Protein AF-A0A7S2J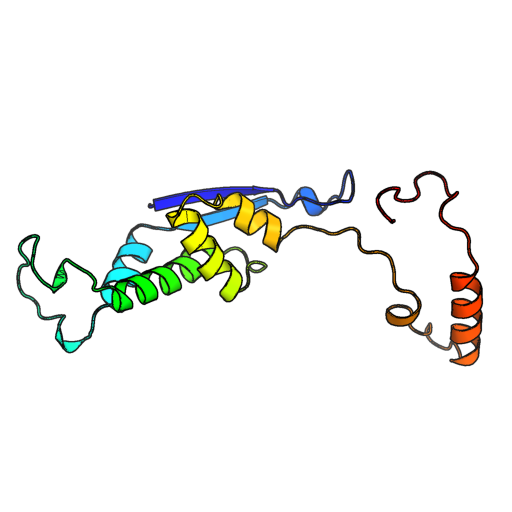8A3-F1 (afdb_monomer)

Foldseek 3Di:
DQDKDKDFAAEPDPPPPNSNDMDIWDDDPVQLVCLLQVLDDPVQPDPDDDDCPDPSNDDDPSSVLSSLLSRLCRGCVRQPLQDSVLSSVQSVCVVVVNDDPRRSSNVSRYYYPDDDDLVPPPDADVPGDPVVSVVVVVVVVPDPCVPDVPDDPPPD

pLDDT: mean 87.73, std 13.54, range [49.91, 98.44]

Radius of gyration: 24.67 Å; Cα contacts (8 Å, |Δi|>4): 165; chains: 1; bounding box: 67×28×67 Å

Organism: NCBI:txid156173

Mean predicted aligned error: 8.73 Å

Solvent-accessible surface area (backbone atoms only — not comparable to full-atom values): 9426 Å² total; per-residue (Å²): 110,72,48,74,50,69,45,58,34,47,57,72,51,87,84,49,75,68,39,71,44,70,50,68,41,47,34,46,46,66,59,52,54,48,32,53,58,72,37,50,64,79,91,67,78,59,98,64,89,72,55,99,80,34,77,86,74,58,68,57,73,68,32,44,51,48,22,47,42,51,45,9,41,56,39,40,62,75,44,80,63,49,45,68,69,53,22,26,53,43,40,52,31,40,77,72,70,76,40,57,75,55,58,48,53,32,68,47,51,47,42,75,77,72,80,86,50,59,91,81,68,62,70,70,55,97,90,54,50,70,71,54,45,51,52,49,52,60,50,56,75,70,57,81,59,82,80,43,89,87,46,72,81,83,72,124

Structure (mmCIF, N/CA/C/O backbone):
data_AF-A0A7S2J8A3-F1
#
_entry.id   AF-A0A7S2J8A3-F1
#
loop_
_atom_site.group_PDB
_atom_site.id
_atom_site.type_symbol
_atom_site.label_atom_id
_atom_site.label_alt_id
_atom_site.label_comp_id
_atom_site.label_asym_id
_atom_site.label_entity_id
_atom_site.label_seq_id
_atom_site.pdbx_PDB_ins_code
_atom_site.Cartn_x
_atom_site.Cartn_y
_atom_site.Cartn_z
_atom_site.occupancy
_atom_site.B_iso_or_equiv
_atom_site.auth_seq_id
_atom_site.auth_comp_id
_atom_site.auth_asym_id
_atom_site.auth_atom_id
_atom_site.pdbx_PDB_model_num
ATOM 1 N N . LEU A 1 1 ? 12.985 11.563 -13.701 1.00 59.34 1 LEU A N 1
ATOM 2 C CA . LEU A 1 1 ? 11.873 11.227 -12.781 1.00 59.34 1 LEU A CA 1
ATOM 3 C C . LEU A 1 1 ? 10.954 10.288 -13.553 1.00 59.34 1 LEU A C 1
ATOM 5 O O . LEU A 1 1 ? 10.759 10.575 -14.724 1.00 59.34 1 LEU A O 1
ATOM 9 N N . VAL A 1 2 ? 10.491 9.177 -12.973 1.00 88.25 2 VAL A N 1
ATOM 10 C CA . VAL A 1 2 ? 9.601 8.225 -13.674 1.00 88.25 2 VAL A CA 1
ATOM 11 C C . VAL A 1 2 ? 8.145 8.597 -13.430 1.00 88.25 2 VAL A C 1
ATOM 13 O O . VAL A 1 2 ? 7.383 8.726 -14.377 1.00 88.25 2 VAL A O 1
ATOM 16 N N . GLY A 1 3 ? 7.786 8.863 -12.175 1.00 94.19 3 GLY A N 1
ATOM 17 C CA . GLY A 1 3 ? 6.454 9.343 -11.824 1.00 94.19 3 GLY A CA 1
ATOM 18 C C . GLY A 1 3 ? 6.401 9.945 -10.426 1.00 94.19 3 GLY A C 1
ATOM 19 O O . GLY A 1 3 ? 7.245 9.647 -9.573 1.00 94.19 3 GLY A O 1
ATOM 20 N N . ILE A 1 4 ? 5.420 10.820 -10.227 1.00 96.56 4 ILE A N 1
ATOM 21 C CA . ILE A 1 4 ? 4.968 11.331 -8.931 1.00 96.56 4 ILE A CA 1
ATOM 22 C C . ILE A 1 4 ? 3.469 11.072 -8.888 1.00 96.56 4 ILE A C 1
ATOM 24 O O . ILE A 1 4 ? 2.777 11.340 -9.869 1.00 96.56 4 ILE A O 1
ATOM 28 N N . TRP A 1 5 ? 2.997 10.568 -7.759 1.00 97.75 5 TRP A N 1
ATOM 29 C CA . TRP A 1 5 ? 1.596 10.257 -7.536 1.00 97.75 5 TRP A CA 1
ATOM 30 C C . TRP A 1 5 ? 1.140 10.860 -6.221 1.00 97.75 5 TRP A C 1
ATOM 32 O O . TRP A 1 5 ? 1.939 11.060 -5.297 1.00 97.75 5 TRP A O 1
ATOM 42 N N . GLU A 1 6 ? -0.152 11.139 -6.157 1.00 97.75 6 GLU A N 1
ATOM 43 C CA . GLU A 1 6 ? -0.817 11.552 -4.940 1.00 97.75 6 GLU A CA 1
ATOM 44 C C . GLU A 1 6 ? -2.248 11.026 -4.906 1.00 97.75 6 GLU A C 1
ATOM 46 O O . GLU A 1 6 ? -2.904 10.934 -5.940 1.00 97.75 6 GLU A O 1
ATOM 51 N N . CYS A 1 7 ? -2.722 10.694 -3.711 1.00 97.56 7 CYS A N 1
ATOM 52 C CA . CYS A 1 7 ? -4.114 10.346 -3.456 1.00 97.56 7 CYS A CA 1
ATOM 53 C C . CYS A 1 7 ? -4.491 10.748 -2.027 1.00 97.56 7 CYS A C 1
ATOM 55 O O . CYS A 1 7 ? -3.624 11.009 -1.185 1.00 97.56 7 CYS A O 1
ATOM 57 N N . PHE A 1 8 ? -5.790 10.825 -1.761 1.00 97.25 8 PHE A N 1
ATOM 58 C CA . PHE A 1 8 ? -6.314 10.962 -0.407 1.00 97.25 8 PHE A CA 1
ATOM 59 C C . PHE A 1 8 ? -6.723 9.591 0.118 1.00 97.25 8 PHE A C 1
ATOM 61 O O . PHE A 1 8 ? -7.061 8.701 -0.658 1.00 97.25 8 PHE A O 1
ATOM 68 N N . ARG A 1 9 ? -6.667 9.423 1.438 1.00 96.12 9 ARG A N 1
ATOM 69 C CA . ARG A 1 9 ? -7.180 8.219 2.089 1.00 96.12 9 ARG A CA 1
ATOM 70 C C . ARG A 1 9 ? -8.701 8.133 1.927 1.00 96.12 9 ARG A C 1
ATOM 72 O O . ARG A 1 9 ? -9.388 9.140 2.093 1.00 96.12 9 ARG A O 1
ATOM 79 N N . GLU A 1 10 ? -9.220 6.934 1.700 1.00 95.44 10 GLU A N 1
ATOM 80 C CA . GLU A 1 10 ? -10.660 6.660 1.610 1.00 95.44 10 GLU A CA 1
ATOM 81 C C . GLU A 1 10 ? -11.159 5.829 2.802 1.00 95.44 10 GLU A C 1
ATOM 83 O O . GLU A 1 10 ? -10.363 5.293 3.579 1.00 95.44 10 GLU A O 1
ATOM 88 N N . SER A 1 11 ? -12.477 5.806 2.999 1.00 93.62 11 SER A N 1
ATOM 89 C CA . SER A 1 11 ? -13.120 5.207 4.170 1.00 93.62 11 SER A CA 1
ATOM 90 C C . SER A 1 11 ? -14.563 4.815 3.866 1.00 93.62 11 SER A C 1
ATOM 92 O O . SER A 1 11 ? -15.244 5.516 3.112 1.00 93.62 11 SER A O 1
ATOM 94 N N . ASP A 1 12 ? -15.047 3.768 4.534 1.00 87.88 12 ASP A N 1
ATOM 95 C CA . ASP A 1 12 ? -16.479 3.442 4.613 1.00 87.88 12 ASP A CA 1
ATOM 96 C C . ASP A 1 12 ? -17.261 4.501 5.424 1.00 87.88 12 ASP A C 1
ATOM 98 O O . ASP A 1 12 ? -18.476 4.665 5.283 1.00 87.88 12 ASP A O 1
ATOM 102 N N . ILE A 1 13 ? -16.573 5.252 6.290 1.00 84.12 13 ILE A N 1
ATOM 103 C CA . ILE A 1 13 ? -17.163 6.239 7.196 1.00 84.12 13 ILE A 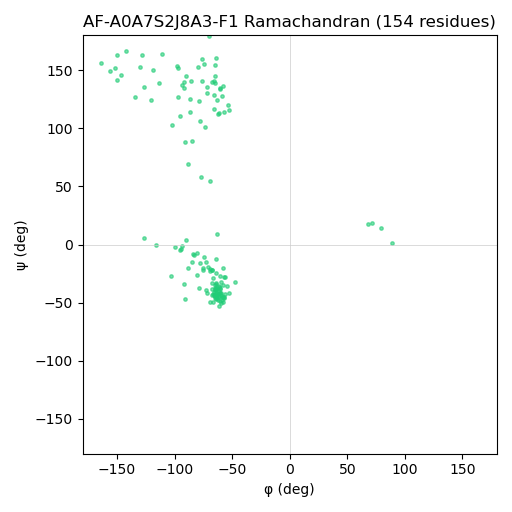CA 1
ATOM 104 C C . ILE A 1 13 ? -17.293 7.584 6.477 1.00 84.12 13 ILE A C 1
ATOM 106 O O . ILE A 1 13 ? -16.316 8.279 6.180 1.00 84.12 13 ILE A O 1
ATOM 110 N N . THR A 1 14 ? -18.535 8.014 6.255 1.00 83.12 14 THR A N 1
ATOM 111 C CA . THR A 1 14 ? -18.809 9.315 5.633 1.00 83.12 14 THR A CA 1
ATOM 112 C C . THR A 1 14 ? -18.287 10.464 6.502 1.00 83.12 14 THR A C 1
ATOM 114 O O . THR A 1 14 ? -18.689 10.625 7.653 1.00 83.12 14 THR A O 1
ATOM 117 N N . GLY A 1 15 ? -17.434 11.315 5.924 1.00 82.69 15 GLY A N 1
ATOM 118 C CA . GLY A 1 15 ? -16.912 12.510 6.591 1.00 82.69 15 GLY A CA 1
ATOM 119 C C . GLY A 1 15 ? -15.764 12.251 7.570 1.00 82.69 15 GLY A C 1
ATOM 120 O O . GLY A 1 15 ? -15.438 13.152 8.347 1.00 82.69 15 GLY A O 1
ATOM 121 N N . ASP A 1 16 ? -15.144 11.067 7.527 1.00 86.38 16 ASP A N 1
ATOM 122 C CA . ASP A 1 16 ? -13.992 10.735 8.363 1.00 86.38 16 ASP A CA 1
ATOM 123 C C . ASP A 1 16 ? -12.875 11.797 8.219 1.00 86.38 16 ASP A C 1
ATOM 125 O O . ASP A 1 16 ? -12.355 12.027 7.118 1.00 86.38 16 ASP A O 1
ATOM 129 N N . PRO A 1 17 ? -12.468 12.474 9.312 1.00 89.12 17 PRO A N 1
ATOM 130 C CA . PRO A 1 17 ? -11.374 13.439 9.283 1.00 89.12 17 PRO A CA 1
ATOM 131 C C . PRO A 1 17 ? -10.056 12.860 8.755 1.00 89.12 17 PRO A C 1
ATOM 133 O O . PRO A 1 17 ? -9.253 13.613 8.197 1.00 89.12 17 PRO A O 1
ATOM 136 N N . ALA A 1 18 ? -9.825 11.553 8.911 1.00 88.69 18 ALA A N 1
ATOM 137 C CA . ALA A 1 18 ? -8.626 10.868 8.446 1.00 88.69 18 ALA A CA 1
ATOM 138 C C . ALA A 1 18 ? -8.529 10.805 6.914 1.00 88.69 18 ALA A C 1
ATOM 140 O O . ALA A 1 18 ? -7.408 10.758 6.399 1.00 88.69 18 ALA A O 1
ATOM 141 N N . CYS A 1 19 ? -9.646 10.928 6.183 1.00 92.62 19 CYS A N 1
ATOM 142 C CA . CYS A 1 19 ? -9.661 11.054 4.719 1.00 92.62 19 CYS A CA 1
ATOM 143 C C . CYS A 1 19 ? -8.990 12.340 4.209 1.00 92.62 19 CYS A C 1
ATOM 145 O O . CYS A 1 19 ? -8.673 12.460 3.030 1.00 92.62 19 CYS A O 1
ATOM 147 N N . LYS A 1 20 ? -8.700 13.311 5.088 1.00 92.81 20 LYS A N 1
ATOM 148 C CA . LYS A 1 20 ? -7.892 14.497 4.743 1.00 92.81 20 LYS A CA 1
ATOM 149 C C . LYS A 1 20 ? -6.400 14.183 4.605 1.00 92.81 20 LYS A C 1
ATOM 151 O O . LYS A 1 20 ? -5.641 15.039 4.150 1.00 92.81 20 LYS A O 1
ATOM 156 N N . THR A 1 21 ? -5.967 12.992 5.017 1.00 95.62 21 THR A N 1
ATOM 157 C CA . THR A 1 21 ? -4.585 12.538 4.853 1.00 95.62 21 THR A CA 1
ATOM 158 C C . THR A 1 21 ? -4.279 12.378 3.371 1.00 95.62 21 THR A C 1
ATOM 160 O O . THR A 1 21 ? -4.874 11.539 2.698 1.00 95.62 21 THR A O 1
ATOM 163 N N . GLN A 1 22 ? -3.339 13.181 2.875 1.00 97.25 22 GLN A N 1
ATOM 164 C CA . GLN A 1 22 ? -2.837 13.075 1.512 1.00 97.25 22 GLN A CA 1
ATOM 165 C C . GLN A 1 22 ? -1.539 12.270 1.498 1.00 97.25 22 GLN A C 1
ATOM 167 O O . GLN A 1 22 ? -0.571 12.623 2.177 1.00 97.25 22 GLN A O 1
ATOM 172 N N . TYR A 1 23 ? -1.492 11.236 0.669 1.00 98.00 23 TYR A N 1
ATOM 173 C CA . TYR A 1 23 ? -0.273 10.504 0.365 1.00 98.00 23 TYR A CA 1
ATOM 174 C C . TYR A 1 23 ? 0.374 11.081 -0.881 1.00 98.00 23 TYR A C 1
ATOM 176 O O . TYR A 1 23 ? -0.306 11.373 -1.860 1.00 98.00 23 TYR A O 1
ATOM 184 N N . LYS A 1 24 ? 1.700 11.230 -0.846 1.00 97.75 24 LYS A N 1
ATOM 185 C CA . LYS A 1 24 ? 2.513 11.596 -2.008 1.00 97.75 24 LYS A CA 1
ATOM 186 C C . LYS A 1 24 ? 3.728 10.691 -2.072 1.00 97.75 24 LYS A C 1
ATOM 188 O O . LYS A 1 24 ? 4.478 10.592 -1.101 1.00 97.75 24 LYS A O 1
ATOM 193 N N . TRP A 1 25 ? 3.951 10.059 -3.214 1.00 97.38 25 TRP A N 1
ATOM 194 C CA . TRP A 1 25 ? 5.104 9.189 -3.432 1.00 97.38 25 TRP A CA 1
ATOM 195 C C . TRP A 1 25 ? 5.635 9.354 -4.850 1.00 97.38 25 TRP A C 1
ATOM 197 O O . TRP A 1 25 ? 5.033 10.002 -5.708 1.00 97.38 25 TRP A O 1
ATOM 207 N N . ARG A 1 26 ? 6.836 8.830 -5.087 1.00 97.06 26 ARG A N 1
ATOM 208 C CA . ARG A 1 26 ? 7.535 9.007 -6.357 1.00 97.06 26 ARG A CA 1
ATOM 209 C C . ARG A 1 26 ? 8.460 7.842 -6.636 1.00 97.06 26 ARG A C 1
ATOM 211 O O . ARG A 1 26 ? 9.040 7.277 -5.716 1.00 97.06 26 ARG A O 1
ATOM 218 N N . LEU A 1 27 ? 8.683 7.599 -7.918 1.00 97.06 27 LEU A N 1
ATOM 219 C CA . LEU A 1 27 ? 9.744 6.733 -8.405 1.00 97.06 27 LEU A CA 1
ATOM 220 C C . LEU A 1 27 ? 10.651 7.560 -9.311 1.00 97.06 27 LEU A C 1
ATOM 222 O O . LEU A 1 27 ? 10.209 8.228 -10.254 1.00 97.06 27 LEU A O 1
ATOM 226 N N . SER A 1 28 ? 11.938 7.577 -8.995 1.00 96.06 28 SER A N 1
ATOM 227 C CA . SER A 1 28 ? 12.926 8.355 -9.730 1.00 96.06 28 SER A CA 1
ATOM 228 C C . SER A 1 28 ? 13.667 7.492 -10.751 1.00 96.06 28 SER A C 1
ATOM 230 O O . SER A 1 28 ? 13.808 6.286 -10.594 1.00 96.06 28 SER A O 1
ATOM 232 N N . LEU A 1 29 ? 14.171 8.130 -11.811 1.00 94.94 29 LEU A N 1
ATOM 233 C CA . LEU A 1 29 ? 14.952 7.423 -12.828 1.00 94.94 29 LEU A CA 1
ATOM 234 C C . LEU A 1 29 ? 16.265 6.843 -12.263 1.00 94.94 29 LEU A C 1
ATOM 236 O O . LEU A 1 29 ? 16.606 5.729 -12.644 1.00 94.94 29 LEU A O 1
ATOM 240 N N . PRO A 1 30 ? 16.984 7.527 -11.344 1.00 95.50 30 PRO A N 1
ATOM 241 C CA . PRO A 1 30 ? 18.130 6.926 -10.667 1.00 95.50 30 PRO A CA 1
ATOM 242 C C . PRO A 1 30 ? 17.795 5.624 -9.934 1.00 95.50 30 PRO A C 1
ATOM 244 O O . PRO A 1 30 ? 18.545 4.671 -10.077 1.00 95.50 30 PRO A O 1
ATOM 247 N N . GLN A 1 31 ? 16.662 5.548 -9.226 1.00 95.75 31 GLN A N 1
ATOM 248 C CA . GLN A 1 31 ? 16.234 4.304 -8.567 1.00 95.75 31 GLN A CA 1
ATOM 249 C C . GLN A 1 31 ? 16.027 3.175 -9.576 1.00 95.75 31 GLN A C 1
ATOM 251 O O . GLN A 1 31 ? 16.482 2.065 -9.339 1.00 95.75 31 GLN A O 1
ATOM 256 N N . VAL A 1 32 ? 15.422 3.470 -10.732 1.00 95.25 32 VAL A N 1
ATOM 257 C CA . VAL A 1 32 ? 15.244 2.460 -11.784 1.00 95.25 32 VAL A CA 1
ATOM 258 C C . VAL A 1 32 ? 16.566 1.968 -12.346 1.00 95.25 32 VAL A C 1
ATOM 260 O O . VAL A 1 32 ? 16.758 0.766 -12.488 1.00 95.25 32 VAL A O 1
ATOM 263 N N . LYS A 1 33 ? 17.498 2.882 -12.616 1.00 92.56 33 LYS A N 1
ATOM 264 C CA . LYS A 1 33 ? 18.829 2.511 -13.103 1.00 92.56 33 LYS A CA 1
ATOM 265 C C . LYS A 1 33 ? 19.599 1.677 -12.081 1.00 92.56 33 LYS A C 1
ATOM 267 O O . LYS A 1 33 ? 20.225 0.703 -12.467 1.00 92.56 33 LYS A O 1
ATOM 272 N N . MET A 1 34 ? 19.537 2.044 -10.801 1.00 92.62 34 MET A N 1
ATOM 273 C CA . MET A 1 34 ? 20.174 1.273 -9.732 1.00 92.62 34 MET A CA 1
ATOM 274 C C . MET A 1 34 ? 19.551 -0.115 -9.599 1.00 92.62 34 MET A C 1
ATOM 276 O O . MET A 1 34 ? 20.285 -1.087 -9.592 1.00 92.62 34 MET A O 1
ATOM 280 N N . ALA A 1 35 ? 18.219 -0.228 -9.585 1.00 94.44 35 ALA A N 1
ATOM 281 C CA . ALA A 1 35 ? 17.544 -1.523 -9.501 1.00 94.44 35 ALA A CA 1
ATOM 282 C C . ALA A 1 35 ? 17.889 -2.446 -10.681 1.00 94.44 35 ALA A C 1
ATOM 284 O O . ALA A 1 35 ? 18.076 -3.637 -10.469 1.00 94.44 35 ALA A O 1
ATOM 285 N N . PHE A 1 36 ? 18.013 -1.893 -11.892 1.00 92.31 36 PHE A N 1
ATOM 286 C CA . PHE A 1 36 ? 18.481 -2.629 -13.069 1.00 92.31 36 PHE A CA 1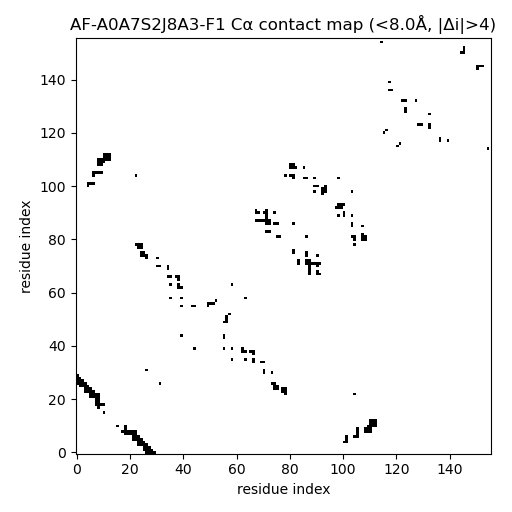
ATOM 287 C C . PHE A 1 36 ? 19.912 -3.150 -12.873 1.00 92.31 36 PHE A C 1
ATOM 289 O O . PHE A 1 36 ? 20.148 -4.344 -13.003 1.00 92.31 36 PHE A O 1
ATOM 296 N N . MET A 1 37 ? 20.854 -2.270 -12.508 1.00 90.25 37 MET A N 1
ATOM 297 C CA . MET A 1 37 ? 22.262 -2.649 -12.315 1.00 90.25 37 MET A CA 1
ATOM 298 C C . MET A 1 37 ? 22.441 -3.647 -11.165 1.00 90.25 37 MET A C 1
ATOM 300 O O . MET A 1 37 ? 23.236 -4.571 -11.275 1.00 90.25 37 MET A O 1
ATOM 304 N N . ASP A 1 38 ? 21.695 -3.478 -10.072 1.00 90.50 38 ASP A N 1
ATOM 305 C CA . ASP A 1 38 ? 21.783 -4.334 -8.885 1.00 90.50 38 ASP A CA 1
ATOM 306 C C . ASP A 1 38 ? 21.172 -5.728 -9.094 1.00 90.50 38 ASP A C 1
ATOM 308 O O . ASP A 1 38 ? 21.386 -6.601 -8.254 1.00 90.50 38 ASP A O 1
ATOM 312 N N . SER A 1 39 ? 20.380 -5.914 -10.155 1.00 91.31 39 SER A N 1
ATOM 313 C CA . SER A 1 39 ? 19.767 -7.204 -10.496 1.00 91.31 39 SER A CA 1
ATOM 314 C C . SER A 1 39 ? 20.599 -7.999 -11.502 1.00 91.31 39 SER A C 1
ATOM 316 O O . SER A 1 39 ? 20.241 -9.128 -11.807 1.00 91.31 39 SER A O 1
ATOM 318 N N . GLN A 1 40 ? 21.698 -7.433 -12.011 1.00 85.62 40 GLN A N 1
ATOM 319 C CA . GLN A 1 40 ? 22.651 -8.137 -12.867 1.00 85.62 40 GLN A CA 1
ATOM 320 C C . GLN A 1 40 ? 23.756 -8.789 -12.014 1.00 85.62 40 GLN A C 1
ATOM 322 O O . GLN A 1 40 ? 24.186 -8.219 -11.004 1.00 85.62 40 GLN A O 1
ATOM 327 N N . PRO A 1 41 ? 24.270 -9.970 -12.396 1.00 76.81 41 PRO A N 1
ATOM 328 C CA . PRO A 1 41 ? 25.319 -10.652 -11.653 1.00 76.81 41 PRO A CA 1
ATOM 329 C C . PRO A 1 41 ? 26.632 -9.855 -11.663 1.00 76.81 41 PRO A C 1
ATOM 331 O O . PRO A 1 41 ? 27.081 -9.337 -12.681 1.00 76.81 41 PRO A O 1
ATOM 334 N N . THR A 1 42 ? 27.316 -9.810 -10.520 1.00 67.25 42 THR A N 1
ATOM 335 C CA . THR A 1 42 ? 28.526 -8.990 -10.319 1.00 67.25 42 THR A CA 1
ATOM 336 C C . THR A 1 42 ? 29.684 -9.342 -11.263 1.00 67.25 42 THR A C 1
ATOM 338 O O . THR A 1 42 ? 30.505 -8.483 -11.572 1.00 67.25 42 THR A O 1
ATOM 341 N N . GLU A 1 43 ? 29.761 -10.588 -11.744 1.00 62.94 43 GLU A N 1
ATOM 342 C CA . GLU A 1 43 ? 30.804 -11.054 -12.679 1.00 62.94 43 GLU A CA 1
ATOM 343 C C . GLU A 1 43 ? 30.680 -10.438 -14.078 1.00 62.94 43 GLU A C 1
ATOM 345 O O . GLU A 1 43 ? 31.645 -10.399 -14.840 1.00 62.94 43 GLU A O 1
ATOM 350 N N . GLN A 1 44 ? 29.490 -9.947 -14.406 1.00 58.25 44 GLN A N 1
ATOM 351 C CA . GLN A 1 44 ? 29.143 -9.402 -15.705 1.00 58.25 44 GLN A CA 1
ATOM 352 C C . GLN A 1 44 ? 29.447 -7.893 -15.802 1.00 58.25 44 GLN A C 1
ATOM 354 O O . GLN A 1 44 ? 29.699 -7.390 -16.893 1.00 58.25 44 GLN A O 1
ATOM 359 N N . VAL A 1 45 ? 29.583 -7.183 -14.672 1.00 56.56 45 VAL A N 1
ATOM 360 C CA . VAL A 1 45 ? 29.842 -5.730 -14.597 1.00 56.56 45 VAL A CA 1
ATOM 361 C C . VAL A 1 45 ? 31.319 -5.386 -14.901 1.00 56.56 45 VAL A C 1
ATOM 363 O O . VAL A 1 45 ? 32.048 -4.819 -14.088 1.00 56.56 45 VAL A O 1
ATOM 366 N N . GLY A 1 46 ? 31.800 -5.761 -16.086 1.00 55.47 46 GLY A N 1
ATOM 367 C CA . GLY A 1 46 ? 33.076 -5.328 -16.657 1.00 55.47 46 GLY A CA 1
ATOM 368 C C . GLY A 1 46 ? 32.889 -4.076 -17.516 1.00 55.47 46 GLY A C 1
ATOM 369 O O . GLY A 1 46 ? 31.912 -3.963 -18.247 1.00 55.47 46 GLY A O 1
ATOM 370 N N . ALA A 1 47 ? 33.827 -3.126 -17.442 1.00 51.50 47 ALA A N 1
ATOM 371 C CA . ALA A 1 47 ? 33.797 -1.827 -18.128 1.00 51.50 47 ALA A CA 1
ATOM 372 C C . ALA A 1 47 ? 33.973 -1.909 -19.666 1.00 51.50 47 ALA A C 1
ATOM 374 O O . ALA A 1 47 ? 34.865 -1.271 -20.229 1.00 51.50 47 ALA A O 1
ATOM 375 N N . ALA A 1 48 ? 33.152 -2.700 -20.352 1.00 49.91 48 ALA A N 1
ATOM 376 C CA . ALA A 1 48 ? 33.084 -2.737 -21.805 1.00 49.91 48 ALA A CA 1
ATOM 377 C C . ALA A 1 48 ? 32.017 -1.748 -22.302 1.00 49.91 48 ALA A C 1
ATOM 379 O O . ALA A 1 48 ? 30.927 -1.647 -21.744 1.00 49.91 48 ALA A O 1
ATOM 380 N N . GLN A 1 49 ? 32.360 -0.974 -23.334 1.00 50.84 49 GLN A N 1
ATOM 381 C CA . GLN A 1 49 ? 31.404 -0.138 -24.058 1.00 50.84 49 GLN A CA 1
ATOM 382 C C . GLN A 1 49 ? 30.353 -1.053 -24.694 1.00 50.84 49 GLN A C 1
ATOM 384 O O . GLN A 1 49 ? 30.697 -1.820 -25.588 1.00 50.84 49 GLN A O 1
ATOM 389 N N . SER A 1 50 ? 29.110 -0.990 -24.216 1.00 53.69 50 SER A N 1
ATOM 390 C CA . SER A 1 50 ? 28.044 -1.871 -24.681 1.00 53.69 50 SER A CA 1
ATOM 391 C C . SER A 1 50 ? 27.339 -1.313 -25.917 1.00 53.69 50 SER A C 1
ATOM 393 O O . SER A 1 50 ? 26.819 -0.194 -25.915 1.00 53.69 50 SER A O 1
ATOM 395 N N . ASP A 1 51 ? 27.294 -2.118 -26.977 1.00 55.34 51 ASP A N 1
ATOM 396 C CA . ASP A 1 51 ? 26.344 -1.938 -28.076 1.00 55.34 51 ASP A CA 1
ATOM 397 C C . ASP A 1 51 ? 24.946 -2.391 -27.612 1.00 55.34 51 ASP A C 1
ATOM 399 O O . ASP A 1 51 ? 24.814 -3.210 -26.709 1.00 55.34 51 ASP A O 1
ATOM 403 N N . GLY A 1 52 ? 23.861 -1.881 -28.208 1.00 54.25 52 GLY A N 1
ATOM 404 C CA . GLY A 1 52 ? 22.478 -2.042 -27.703 1.00 54.25 52 GLY A CA 1
ATOM 405 C C . GLY A 1 52 ? 21.894 -3.469 -27.631 1.00 54.25 52 GLY A C 1
ATOM 406 O O . GLY A 1 52 ? 20.698 -3.615 -27.408 1.00 54.25 52 GLY A O 1
ATOM 407 N N . THR A 1 53 ? 22.710 -4.504 -27.839 1.00 56.56 53 THR A N 1
ATOM 408 C CA . THR A 1 53 ? 22.374 -5.940 -27.719 1.00 56.56 53 THR A CA 1
ATOM 409 C C . THR A 1 53 ? 23.325 -6.700 -26.790 1.00 56.56 53 THR A C 1
ATOM 411 O O . THR A 1 53 ? 23.232 -7.921 -26.689 1.00 56.56 53 THR A O 1
ATOM 414 N N . ASP A 1 54 ? 24.238 -5.996 -26.121 1.00 61.72 54 ASP A N 1
ATOM 415 C CA . ASP A 1 54 ? 25.171 -6.596 -25.175 1.00 61.72 54 ASP A CA 1
ATOM 416 C C . ASP A 1 54 ? 24.407 -7.177 -23.980 1.00 61.72 54 ASP A C 1
ATOM 418 O O . ASP A 1 54 ? 23.409 -6.595 -23.544 1.00 61.72 54 ASP A O 1
ATOM 422 N N . SER A 1 55 ? 24.872 -8.291 -23.412 1.00 61.16 55 SER A N 1
ATOM 423 C CA . SER A 1 55 ? 24.216 -8.917 -22.250 1.00 61.16 55 SER A CA 1
ATOM 424 C C . SER A 1 55 ? 24.114 -7.965 -21.053 1.00 61.16 55 SER A C 1
ATOM 426 O O . SER A 1 55 ? 23.244 -8.129 -20.211 1.00 61.16 55 SER A O 1
ATOM 428 N N . MET A 1 56 ? 24.943 -6.914 -21.022 1.00 64.44 56 MET A N 1
ATOM 429 C CA . MET A 1 56 ? 24.923 -5.861 -20.001 1.00 64.44 56 MET A CA 1
ATOM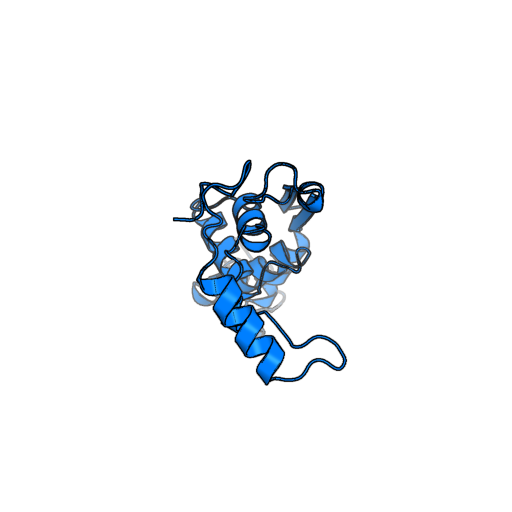 430 C C . MET A 1 56 ? 23.814 -4.830 -20.195 1.00 64.44 56 MET A C 1
ATOM 432 O O . MET A 1 56 ? 23.514 -4.060 -19.284 1.00 64.44 56 MET A O 1
ATOM 436 N N . ALA A 1 57 ? 23.213 -4.776 -21.381 1.00 70.19 57 ALA A N 1
ATOM 437 C CA . ALA A 1 57 ? 22.143 -3.847 -21.721 1.00 70.19 57 ALA A CA 1
ATOM 438 C C . ALA A 1 57 ? 20.742 -4.457 -21.539 1.00 70.19 57 ALA A C 1
ATOM 440 O O . ALA A 1 57 ? 19.746 -3.751 -21.711 1.00 70.19 57 ALA A O 1
ATOM 441 N N . VAL A 1 58 ? 20.653 -5.745 -21.195 1.00 80.88 58 VAL A N 1
ATOM 442 C CA . VAL A 1 58 ? 19.399 -6.491 -21.044 1.00 80.88 58 VAL A CA 1
ATOM 443 C C . VAL A 1 58 ? 19.349 -7.213 -19.697 1.00 80.88 58 VAL A C 1
ATOM 445 O O . VAL A 1 58 ? 20.366 -7.351 -19.025 1.00 80.88 58 VAL A O 1
ATOM 448 N N . LEU A 1 59 ? 18.144 -7.626 -19.306 1.00 86.19 59 LEU A N 1
ATOM 449 C CA . LEU A 1 59 ? 17.909 -8.519 -18.174 1.00 86.19 59 LEU A CA 1
ATOM 450 C C . LEU A 1 59 ? 17.353 -9.828 -18.722 1.00 86.19 59 LEU A C 1
ATOM 452 O O . LEU A 1 59 ? 16.498 -9.803 -19.619 1.00 86.19 59 LEU A O 1
ATOM 456 N N . ASP A 1 60 ? 17.800 -10.952 -18.179 1.00 89.94 60 ASP A N 1
ATOM 457 C CA . ASP A 1 60 ? 17.056 -12.195 -18.311 1.00 89.94 60 ASP A CA 1
ATOM 458 C C . ASP A 1 60 ? 15.758 -12.154 -17.480 1.00 89.94 60 ASP A C 1
ATOM 460 O O . ASP A 1 60 ? 15.408 -11.149 -16.853 1.00 89.94 60 ASP A O 1
ATOM 464 N N . PHE A 1 61 ? 14.974 -13.230 -17.533 1.00 91.25 61 PHE A N 1
ATOM 465 C CA . PHE A 1 61 ? 13.676 -13.240 -16.868 1.00 91.25 61 PHE A CA 1
ATOM 466 C C . PHE A 1 61 ? 13.779 -13.196 -15.336 1.00 91.25 61 PHE A C 1
ATOM 468 O O . PHE A 1 61 ? 12.987 -12.498 -14.707 1.00 91.25 61 PHE A O 1
ATOM 475 N N . GLU A 1 62 ? 14.746 -13.886 -14.731 1.00 93.38 62 GLU A N 1
ATOM 476 C CA . GLU A 1 62 ? 14.913 -13.904 -13.272 1.00 93.38 62 GLU A CA 1
ATOM 477 C C . GLU A 1 62 ? 15.443 -12.552 -12.776 1.00 93.38 62 GLU A C 1
ATOM 479 O O . GLU A 1 62 ? 14.913 -11.981 -11.820 1.00 93.38 62 GLU A O 1
ATOM 484 N N . GLU A 1 63 ? 16.406 -11.973 -13.495 1.00 93.50 63 GLU A N 1
ATOM 485 C CA . GLU A 1 63 ? 16.933 -10.628 -13.240 1.00 93.50 63 GLU A CA 1
ATOM 486 C C . GLU A 1 63 ? 15.837 -9.555 -13.394 1.00 93.50 63 GLU A C 1
ATOM 488 O O . GLU A 1 63 ? 15.769 -8.579 -12.635 1.00 93.50 63 GLU A O 1
ATOM 493 N N . PHE A 1 64 ? 14.922 -9.738 -14.352 1.00 93.56 64 PHE A N 1
ATOM 494 C CA . PHE A 1 64 ? 13.757 -8.874 -14.523 1.00 93.56 64 PHE A CA 1
ATOM 495 C C . PHE A 1 64 ? 12.773 -8.983 -13.352 1.00 93.56 64 PHE A C 1
ATOM 497 O O . PHE A 1 64 ? 12.283 -7.952 -12.875 1.00 93.56 64 PHE A O 1
ATOM 504 N N . LEU A 1 65 ? 12.497 -10.193 -12.855 1.00 95.62 65 LEU A N 1
ATOM 505 C CA . LEU A 1 65 ? 11.652 -10.390 -11.673 1.00 95.62 65 LEU A CA 1
ATOM 506 C C . LEU A 1 65 ? 12.275 -9.749 -10.428 1.00 95.62 65 LEU A C 1
ATOM 508 O O . LEU A 1 65 ? 11.576 -9.052 -9.685 1.00 95.62 65 LEU A O 1
ATOM 512 N N . GLU A 1 66 ? 13.584 -9.911 -10.229 1.00 95.50 66 GLU A N 1
ATOM 513 C CA . GLU A 1 66 ? 14.308 -9.259 -9.136 1.00 95.50 66 GLU A CA 1
ATOM 514 C C . GLU A 1 66 ? 14.235 -7.729 -9.248 1.00 95.50 66 GLU A C 1
ATOM 516 O O . GLU A 1 66 ? 13.899 -7.042 -8.274 1.00 95.50 66 GLU A O 1
ATOM 521 N N . THR A 1 67 ? 14.450 -7.192 -10.452 1.00 96.31 67 THR A N 1
ATOM 522 C CA . THR A 1 67 ? 14.318 -5.755 -10.724 1.00 96.31 67 THR A CA 1
ATOM 523 C C . THR A 1 67 ? 12.918 -5.267 -10.358 1.00 96.31 67 THR A C 1
ATOM 525 O O . THR A 1 67 ? 12.773 -4.251 -9.673 1.00 96.31 67 THR A O 1
ATOM 528 N N . CYS A 1 68 ? 11.871 -5.996 -10.753 1.00 96.81 68 CYS A N 1
ATOM 529 C CA . CYS A 1 68 ? 10.490 -5.651 -10.423 1.00 96.81 68 CYS A CA 1
ATOM 530 C C . CYS A 1 68 ? 10.237 -5.646 -8.911 1.00 96.81 68 CYS A C 1
ATOM 532 O O . CYS A 1 68 ? 9.587 -4.728 -8.405 1.00 96.81 68 CYS A O 1
ATOM 534 N N . ALA A 1 69 ? 10.780 -6.618 -8.175 1.00 97.69 69 ALA A N 1
ATOM 535 C CA . ALA A 1 69 ? 10.657 -6.665 -6.722 1.00 97.69 69 ALA A CA 1
ATOM 536 C C . ALA A 1 69 ? 11.322 -5.449 -6.056 1.00 97.69 69 ALA A C 1
ATOM 538 O O . ALA A 1 69 ? 10.692 -4.761 -5.247 1.00 97.69 69 ALA A O 1
ATOM 539 N N . ARG A 1 70 ? 12.559 -5.118 -6.448 1.00 97.56 70 ARG A N 1
ATOM 540 C CA . ARG A 1 70 ? 13.285 -3.933 -5.952 1.00 97.56 70 ARG A CA 1
ATOM 541 C C . ARG A 1 70 ? 12.516 -2.644 -6.240 1.00 97.56 70 ARG A C 1
ATOM 543 O O . ARG A 1 70 ? 12.346 -1.808 -5.351 1.00 97.56 70 ARG A O 1
ATOM 550 N N . LEU A 1 71 ? 11.996 -2.506 -7.460 1.00 97.69 71 LEU A N 1
ATOM 551 C CA . LEU A 1 71 ? 11.206 -1.349 -7.877 1.00 97.69 71 LEU A CA 1
ATOM 552 C C . LEU A 1 71 ? 9.886 -1.215 -7.126 1.00 97.69 71 LEU A C 1
ATOM 554 O O . LEU A 1 71 ? 9.497 -0.092 -6.805 1.00 97.69 71 LEU A O 1
ATOM 558 N N . GLY A 1 72 ? 9.211 -2.325 -6.827 1.00 97.62 72 GLY A N 1
ATOM 559 C CA . GLY A 1 72 ? 7.987 -2.300 -6.035 1.00 97.62 72 GLY A CA 1
ATOM 560 C C . GLY A 1 72 ? 8.227 -1.719 -4.649 1.00 97.62 72 GLY A C 1
ATOM 561 O O . GLY A 1 72 ? 7.546 -0.768 -4.255 1.00 97.62 72 GLY A O 1
ATOM 562 N N . ILE A 1 73 ? 9.266 -2.197 -3.959 1.00 97.81 73 ILE A N 1
ATOM 563 C CA . ILE A 1 73 ? 9.676 -1.646 -2.662 1.00 97.81 73 ILE A CA 1
ATOM 564 C C . ILE A 1 73 ? 10.028 -0.162 -2.786 1.00 97.81 73 ILE A C 1
ATOM 566 O O . ILE A 1 73 ? 9.541 0.655 -2.007 1.00 97.81 73 ILE A O 1
ATOM 570 N N . ASP A 1 74 ? 10.837 0.218 -3.773 1.00 97.25 74 ASP A N 1
ATOM 571 C CA . ASP A 1 74 ? 11.287 1.600 -3.951 1.00 97.25 74 ASP A CA 1
ATOM 572 C C . ASP A 1 74 ? 10.165 2.581 -4.279 1.00 97.25 74 ASP A C 1
ATOM 574 O O . ASP A 1 74 ? 10.176 3.711 -3.779 1.00 97.25 74 ASP A O 1
ATOM 578 N N . LYS A 1 75 ? 9.198 2.162 -5.100 1.00 98.00 75 LYS A N 1
ATOM 579 C CA . LYS A 1 75 ? 8.062 2.989 -5.511 1.00 98.00 75 LYS A CA 1
ATOM 580 C C . LYS A 1 75 ? 7.169 3.337 -4.325 1.00 98.00 75 LYS A C 1
ATOM 582 O O . LYS A 1 75 ? 6.767 4.493 -4.201 1.00 98.00 75 LYS A O 1
ATOM 587 N N . TYR A 1 76 ? 6.881 2.363 -3.462 1.00 98.12 76 TYR A N 1
ATOM 588 C CA . TYR A 1 76 ? 5.927 2.522 -2.361 1.00 98.12 76 TYR A CA 1
ATOM 589 C C . TYR A 1 76 ? 6.570 2.788 -0.997 1.00 98.12 76 TYR A C 1
ATOM 591 O O . TYR A 1 76 ? 5.853 3.075 -0.047 1.00 98.12 76 TYR A O 1
ATOM 599 N N . ARG A 1 77 ? 7.907 2.817 -0.893 1.00 95.75 77 ARG A N 1
ATOM 600 C CA . ARG A 1 77 ? 8.665 3.035 0.359 1.00 95.75 77 ARG A CA 1
ATOM 601 C C . ARG A 1 77 ? 8.182 4.215 1.216 1.00 95.75 77 ARG A C 1
ATOM 603 O O . ARG A 1 77 ? 8.343 4.200 2.434 1.00 95.75 77 ARG A O 1
ATOM 610 N N . ALA A 1 78 ? 7.667 5.271 0.587 1.00 96.12 78 ALA A N 1
ATOM 611 C CA . ALA A 1 78 ? 7.202 6.472 1.282 1.00 96.12 78 ALA A CA 1
ATOM 612 C C . ALA A 1 78 ? 5.847 6.290 1.995 1.00 96.12 78 ALA A C 1
ATOM 614 O O . ALA A 1 78 ? 5.541 7.062 2.903 1.00 96.12 78 ALA A O 1
ATOM 615 N N . VAL A 1 79 ? 5.056 5.289 1.602 1.00 97.12 79 VAL A N 1
ATOM 616 C CA . VAL A 1 79 ? 3.752 4.959 2.185 1.00 97.12 79 VAL A CA 1
ATOM 617 C C . VAL A 1 79 ? 3.943 3.757 3.105 1.00 97.12 79 VAL A C 1
ATOM 619 O O . VAL A 1 79 ? 4.099 2.631 2.644 1.00 97.12 79 VAL A O 1
ATOM 622 N N . LYS A 1 80 ? 3.982 3.996 4.418 1.00 95.94 80 LYS A N 1
ATOM 623 C CA . LYS A 1 80 ? 4.361 2.973 5.410 1.00 95.94 80 LYS A CA 1
ATOM 624 C C . LYS A 1 80 ? 3.319 1.867 5.559 1.00 95.94 80 LYS A C 1
ATOM 626 O O . LYS A 1 80 ? 3.646 0.784 6.031 1.00 95.94 80 LYS A O 1
ATOM 631 N N . GLU A 1 81 ? 2.085 2.171 5.195 1.00 96.88 81 GLU A N 1
ATOM 632 C CA . GLU A 1 81 ? 0.933 1.283 5.244 1.00 96.88 81 GLU A CA 1
ATOM 633 C C . GLU A 1 81 ? 0.957 0.241 4.119 1.00 96.88 81 GLU A C 1
ATOM 635 O O . GLU A 1 81 ? 0.370 -0.825 4.269 1.00 96.88 81 GLU A O 1
ATOM 640 N N . VAL A 1 82 ? 1.689 0.494 3.025 1.00 98.00 82 VAL A N 1
ATOM 641 C CA . VAL A 1 82 ? 1.887 -0.504 1.968 1.00 98.00 82 VAL A CA 1
ATOM 642 C C . VAL A 1 82 ? 2.946 -1.503 2.435 1.00 98.00 82 VAL A C 1
ATOM 644 O O . VAL A 1 82 ? 4.142 -1.200 2.467 1.00 98.00 82 VAL A O 1
ATOM 647 N N . ALA A 1 83 ? 2.520 -2.715 2.789 1.00 97.56 83 ALA A N 1
ATOM 648 C CA . ALA A 1 83 ? 3.438 -3.769 3.207 1.00 97.56 83 ALA A CA 1
ATOM 649 C C . A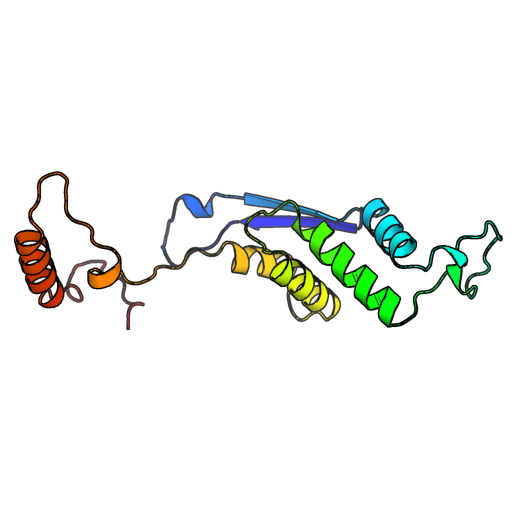LA A 1 83 ? 4.372 -4.194 2.051 1.00 97.56 83 ALA A C 1
ATOM 651 O O . ALA A 1 83 ? 3.981 -4.111 0.886 1.00 97.56 83 ALA A O 1
ATOM 652 N N . PRO A 1 84 ? 5.578 -4.736 2.325 1.00 97.62 84 PRO A N 1
ATOM 653 C CA . PRO A 1 84 ? 6.520 -5.140 1.275 1.00 97.62 84 PRO A CA 1
ATOM 654 C C . PRO A 1 84 ? 5.925 -6.080 0.214 1.00 97.62 84 PRO A C 1
ATOM 656 O O . PRO A 1 84 ? 6.153 -5.886 -0.977 1.00 97.62 84 PRO A O 1
ATOM 659 N N . ALA A 1 85 ? 5.116 -7.059 0.630 1.00 97.56 85 ALA A N 1
ATOM 660 C CA . ALA A 1 85 ? 4.442 -7.969 -0.297 1.00 97.56 85 ALA A CA 1
ATOM 661 C C . ALA A 1 85 ? 3.428 -7.234 -1.194 1.00 97.56 85 ALA A C 1
ATOM 663 O O . ALA A 1 85 ? 3.432 -7.422 -2.409 1.00 97.56 85 ALA A O 1
ATOM 664 N N . GLN A 1 86 ? 2.622 -6.340 -0.608 1.00 98.00 86 GLN A N 1
ATOM 665 C CA . GLN A 1 86 ? 1.663 -5.509 -1.343 1.00 98.00 86 GLN A CA 1
ATOM 666 C C . GLN A 1 86 ? 2.365 -4.532 -2.294 1.00 98.00 86 GLN A C 1
ATOM 668 O O . GLN A 1 86 ? 1.867 -4.279 -3.384 1.00 98.00 86 GLN A O 1
ATOM 673 N N . ALA A 1 87 ? 3.537 -4.012 -1.923 1.00 98.25 87 ALA A N 1
ATOM 674 C CA . ALA A 1 87 ? 4.320 -3.111 -2.763 1.00 98.25 87 ALA A CA 1
ATOM 675 C C . ALA A 1 87 ? 4.814 -3.806 -4.042 1.00 98.25 87 ALA A C 1
ATOM 677 O O . ALA A 1 87 ? 4.691 -3.253 -5.137 1.00 98.25 87 ALA A O 1
ATOM 678 N N . VAL A 1 88 ? 5.350 -5.026 -3.913 1.00 98.31 88 VAL A N 1
ATOM 679 C CA . VAL A 1 88 ? 5.805 -5.831 -5.058 1.00 98.31 88 VAL A CA 1
ATOM 680 C C . VAL A 1 88 ? 4.622 -6.248 -5.928 1.00 98.31 88 VAL A C 1
ATOM 682 O O . VAL A 1 88 ? 4.643 -6.018 -7.137 1.00 98.31 88 VAL A O 1
ATOM 685 N N . GLN A 1 89 ? 3.565 -6.792 -5.320 1.00 98.38 89 GLN A N 1
ATOM 686 C CA . GLN A 1 89 ? 2.350 -7.182 -6.036 1.00 98.38 89 GLN A CA 1
ATOM 687 C C . GLN A 1 89 ? 1.727 -5.991 -6.775 1.00 98.38 89 GLN A C 1
ATOM 689 O O . GLN A 1 89 ? 1.469 -6.074 -7.973 1.00 98.38 89 GLN A O 1
ATOM 694 N N . GLY A 1 90 ? 1.548 -4.863 -6.088 1.00 98.06 90 GLY A N 1
ATOM 695 C CA . GLY A 1 90 ? 0.978 -3.649 -6.662 1.00 98.06 90 GLY A CA 1
ATOM 696 C C . GLY A 1 90 ? 1.820 -3.089 -7.806 1.00 98.06 90 GLY A C 1
ATOM 697 O O . GLY A 1 90 ? 1.273 -2.603 -8.792 1.00 98.06 90 GLY A O 1
ATOM 698 N N . PHE A 1 91 ? 3.151 -3.192 -7.735 1.00 98.12 91 PHE A N 1
ATOM 699 C CA . PHE A 1 91 ? 4.020 -2.794 -8.843 1.00 98.12 91 PHE A CA 1
ATOM 700 C C . PHE A 1 91 ? 3.835 -3.675 -10.083 1.00 98.12 91 PHE A C 1
ATOM 702 O O . PHE A 1 91 ? 3.719 -3.134 -11.183 1.00 98.12 91 PHE A O 1
ATOM 709 N N . LEU A 1 92 ? 3.747 -4.998 -9.917 1.00 98.19 92 LEU A N 1
ATOM 710 C CA . LEU A 1 92 ? 3.466 -5.923 -11.021 1.00 98.19 92 LEU A CA 1
ATOM 711 C C . LEU A 1 92 ? 2.093 -5.644 -11.647 1.00 98.19 92 LEU A C 1
ATOM 713 O O . LEU A 1 92 ? 1.991 -5.531 -12.865 1.00 98.19 92 LEU A O 1
ATOM 717 N N . GLN A 1 93 ? 1.064 -5.422 -10.827 1.00 98.44 93 GLN A N 1
ATOM 718 C CA . GLN A 1 93 ? -0.270 -5.039 -11.304 1.00 98.44 93 GLN A CA 1
ATOM 719 C C . GLN A 1 93 ? -0.247 -3.716 -12.084 1.00 98.44 93 GLN A C 1
ATOM 721 O O . GLN A 1 93 ? -0.931 -3.586 -13.098 1.00 98.44 93 GLN A O 1
ATOM 726 N N . ASN A 1 94 ? 0.576 -2.742 -11.671 1.00 97.31 94 ASN A N 1
ATOM 727 C CA . ASN A 1 94 ? 0.749 -1.509 -12.442 1.00 97.31 94 ASN A CA 1
ATOM 728 C C . ASN A 1 94 ? 1.408 -1.757 -13.803 1.00 97.31 94 ASN A C 1
ATOM 730 O O . ASN A 1 94 ? 1.014 -1.125 -14.780 1.00 97.31 94 ASN A O 1
ATOM 734 N N . LEU A 1 95 ? 2.417 -2.633 -13.872 1.00 95.81 95 LEU A N 1
ATOM 735 C CA . LEU A 1 95 ? 3.087 -2.978 -15.131 1.00 95.81 95 LEU A CA 1
ATOM 736 C C . LEU A 1 95 ? 2.138 -3.679 -16.108 1.00 95.81 95 LEU A C 1
A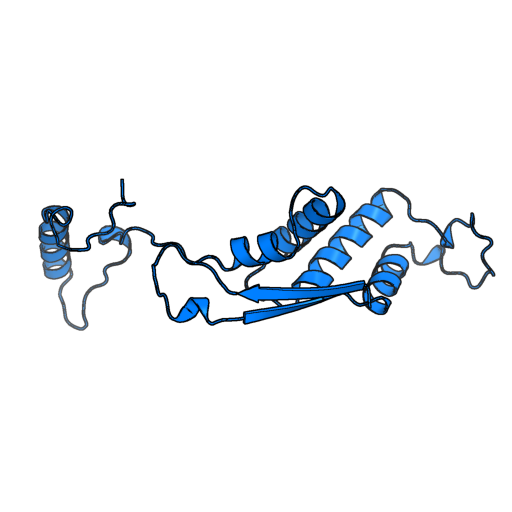TOM 738 O O . LEU A 1 95 ? 2.203 -3.423 -17.308 1.00 95.81 95 LEU A O 1
ATOM 742 N N . LEU A 1 96 ? 1.253 -4.531 -15.589 1.00 97.12 96 LEU A N 1
ATOM 743 C CA . LEU A 1 96 ? 0.257 -5.266 -16.369 1.00 97.12 96 LEU A CA 1
ATOM 744 C C . LEU A 1 96 ? -0.985 -4.427 -16.715 1.00 97.12 96 LEU A C 1
ATOM 746 O O . LEU A 1 96 ? -1.822 -4.871 -17.496 1.00 97.12 96 LEU A O 1
ATOM 750 N N . GLY A 1 97 ? -1.107 -3.214 -16.165 1.00 96.75 97 GLY A N 1
ATOM 751 C CA . GLY A 1 97 ? -2.275 -2.353 -16.364 1.00 96.75 97 GLY A CA 1
ATOM 752 C C . GLY A 1 97 ? -3.535 -2.842 -15.644 1.00 96.75 97 GLY A C 1
ATOM 753 O O . GLY A 1 97 ? -4.632 -2.417 -15.991 1.00 96.75 97 GLY A O 1
ATOM 754 N N . GLU A 1 98 ? -3.388 -3.723 -14.654 1.00 97.94 98 GLU A N 1
ATOM 755 C CA . GLU A 1 98 ? -4.492 -4.281 -13.862 1.00 97.94 98 GLU A CA 1
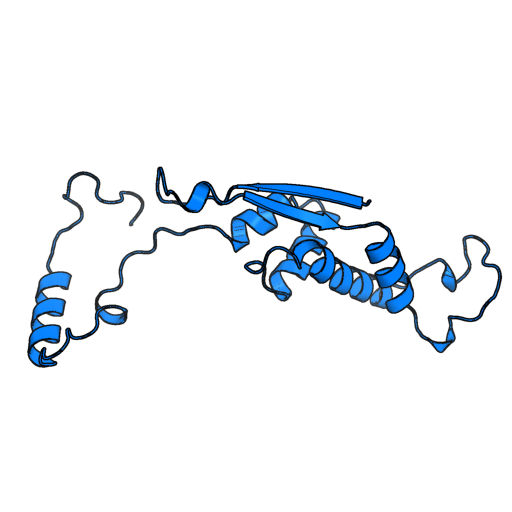ATOM 756 C C . GLU A 1 98 ? -4.952 -3.336 -12.754 1.00 97.94 98 GLU A C 1
ATOM 758 O O . GLU A 1 98 ? -6.090 -3.420 -12.300 1.00 97.94 98 GLU A O 1
ATOM 763 N N . LYS A 1 99 ? -4.049 -2.465 -12.293 1.00 97.50 99 LYS A N 1
ATOM 764 C CA . LYS A 1 99 ? -4.291 -1.562 -11.171 1.00 97.50 99 LYS A CA 1
ATOM 765 C C . LYS A 1 99 ? -3.488 -0.278 -11.323 1.00 97.50 99 LYS A C 1
ATOM 767 O O . LYS A 1 99 ? -2.328 -0.325 -11.746 1.00 97.50 99 LYS A O 1
ATOM 772 N N . SER A 1 100 ? -4.052 0.865 -10.957 1.00 97.94 100 SER A N 1
ATOM 773 C CA . SER A 1 100 ? -3.337 2.139 -10.901 1.00 97.94 100 SER A CA 1
ATOM 774 C C . SER A 1 100 ? -2.436 2.227 -9.653 1.00 97.94 100 SER A C 1
ATOM 776 O O . SER A 1 100 ? -2.609 1.482 -8.683 1.00 97.94 100 SER A O 1
ATOM 778 N N . PRO A 1 101 ? -1.415 3.106 -9.636 1.00 97.69 101 PRO A N 1
ATOM 779 C CA . PRO A 1 101 ? -0.574 3.280 -8.450 1.00 97.69 101 PRO A CA 1
ATOM 780 C C . PRO A 1 101 ? -1.334 3.828 -7.237 1.00 97.69 101 PRO A C 1
ATOM 782 O O . PRO A 1 101 ? -1.007 3.494 -6.101 1.00 97.69 101 PRO A O 1
ATOM 785 N N . ASP A 1 102 ? -2.323 4.683 -7.477 1.00 97.62 102 ASP A N 1
ATOM 786 C CA . ASP A 1 102 ? -3.215 5.262 -6.475 1.00 97.62 102 ASP A CA 1
ATOM 787 C C . ASP A 1 102 ? -4.139 4.210 -5.860 1.00 97.62 102 ASP A C 1
ATOM 789 O O . ASP A 1 102 ? -4.210 4.138 -4.637 1.00 97.62 102 ASP A O 1
ATOM 793 N N . GLU A 1 103 ? -4.727 3.311 -6.653 1.00 98.06 103 GLU A N 1
ATOM 794 C CA . GLU A 1 103 ? -5.550 2.209 -6.137 1.00 98.06 103 GLU A CA 1
ATOM 795 C C . GLU A 1 103 ? -4.758 1.277 -5.197 1.00 98.06 103 GLU A C 1
ATOM 797 O O . GLU A 1 103 ? -5.318 0.703 -4.262 1.00 98.06 103 GLU A O 1
ATOM 802 N N . VAL A 1 104 ? -3.448 1.090 -5.420 1.00 98.19 104 VAL A N 1
ATOM 803 C CA . VAL A 1 104 ? -2.584 0.302 -4.513 1.00 98.19 104 VAL A CA 1
ATOM 804 C C . VAL A 1 104 ? -2.478 0.974 -3.143 1.00 98.19 104 VAL A C 1
ATOM 806 O O . VAL A 1 104 ? -2.592 0.303 -2.119 1.00 98.19 104 VAL A O 1
ATOM 809 N N . VAL A 1 105 ? -2.278 2.292 -3.119 1.00 98.31 105 VAL A N 1
ATOM 810 C CA . VAL A 1 105 ? -2.166 3.061 -1.872 1.00 98.31 105 VAL 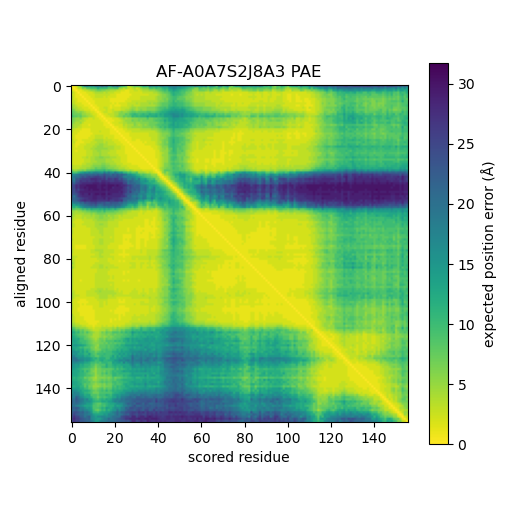A CA 1
ATOM 811 C C . VAL A 1 105 ? -3.518 3.195 -1.179 1.00 98.31 105 VAL A C 1
ATOM 813 O O . VAL A 1 105 ? -3.574 3.073 0.043 1.00 98.31 105 VAL A O 1
ATOM 816 N N . ILE A 1 106 ? -4.598 3.404 -1.933 1.00 97.88 106 ILE A N 1
ATOM 817 C CA . ILE A 1 106 ? -5.957 3.472 -1.390 1.00 97.88 106 ILE A CA 1
ATOM 818 C C . ILE A 1 106 ? -6.297 2.158 -0.690 1.00 97.88 106 ILE A C 1
ATOM 820 O O . ILE A 1 106 ? -6.638 2.200 0.482 1.00 97.88 106 ILE A O 1
ATOM 824 N N . GLU A 1 107 ? -6.099 1.000 -1.330 1.00 97.31 107 GLU A N 1
ATOM 825 C CA . GLU A 1 107 ? -6.381 -0.301 -0.699 1.00 97.31 107 GLU A CA 1
ATOM 826 C C . GLU A 1 107 ? -5.554 -0.523 0.577 1.00 97.31 107 GLU A C 1
ATOM 828 O O . GLU A 1 107 ? -6.081 -0.976 1.587 1.00 97.31 107 GLU A O 1
ATOM 833 N N . ALA A 1 108 ? -4.271 -0.155 0.571 1.00 97.06 108 ALA A N 1
ATOM 834 C CA . ALA A 1 108 ? -3.409 -0.318 1.742 1.00 97.06 108 ALA A CA 1
ATOM 835 C C . ALA A 1 108 ? -3.739 0.641 2.900 1.00 97.06 108 ALA A C 1
ATOM 837 O O . ALA A 1 108 ? -3.311 0.413 4.030 1.00 97.06 108 ALA A O 1
ATOM 838 N N . THR A 1 109 ? -4.445 1.741 2.629 1.00 96.62 109 THR A N 1
ATOM 839 C CA . THR A 1 109 ? -4.727 2.801 3.613 1.00 96.62 109 THR A CA 1
ATOM 840 C C . THR A 1 109 ? -6.211 2.948 3.928 1.00 96.62 109 THR A C 1
ATOM 842 O O . THR A 1 109 ? -6.564 3.802 4.746 1.00 96.62 109 THR A O 1
ATOM 845 N N . TYR A 1 110 ? -7.059 2.137 3.295 1.00 96.06 110 TYR A N 1
ATOM 846 C CA . TYR A 1 110 ? -8.506 2.218 3.402 1.00 96.06 110 TYR A CA 1
ATOM 847 C C . TYR A 1 110 ? -8.954 2.014 4.848 1.00 96.06 110 TYR A C 1
ATOM 849 O O . TYR A 1 110 ? -8.475 1.119 5.548 1.00 96.06 110 TYR A O 1
ATOM 857 N N . ILE A 1 111 ? -9.870 2.863 5.308 1.00 92.69 111 ILE A N 1
ATOM 858 C CA . ILE A 1 111 ? -10.461 2.733 6.638 1.00 92.69 111 ILE A CA 1
ATOM 859 C C . ILE A 1 111 ? -11.767 1.967 6.502 1.00 92.69 111 ILE A C 1
ATOM 861 O O . ILE A 1 111 ? -12.749 2.478 5.964 1.00 92.69 111 ILE A O 1
ATOM 865 N N . HIS A 1 112 ? -11.764 0.748 7.024 1.00 89.50 112 HIS A N 1
ATOM 866 C CA . HIS A 1 112 ? -12.959 -0.073 7.077 1.00 89.50 112 HIS A CA 1
ATOM 867 C C . HIS A 1 112 ? -13.786 0.232 8.322 1.00 89.50 112 HIS A C 1
ATOM 869 O O . HIS A 1 112 ? -13.253 0.443 9.415 1.00 89.50 112 HIS A O 1
ATOM 875 N N . ALA A 1 113 ? -15.104 0.247 8.149 1.00 84.12 113 ALA A N 1
ATOM 876 C CA . ALA A 1 113 ? -16.054 0.323 9.250 1.00 84.12 113 ALA A CA 1
ATOM 877 C C . ALA A 1 113 ? -16.388 -1.095 9.743 1.00 84.12 113 ALA A C 1
ATOM 879 O O . ALA A 1 113 ? -17.496 -1.585 9.529 1.00 84.12 113 ALA A O 1
ATOM 880 N N . ASP A 1 114 ? -15.411 -1.759 10.368 1.00 81.19 114 ASP A N 1
ATOM 881 C CA . ASP A 1 114 ? -15.596 -3.101 10.925 1.00 81.19 114 ASP A CA 1
ATOM 882 C C . ASP A 1 114 ? -16.562 -3.083 12.119 1.00 81.19 114 ASP A C 1
ATOM 884 O O . ASP A 1 114 ? -16.516 -2.193 12.976 1.00 81.19 114 ASP A O 1
ATOM 888 N N . ARG A 1 115 ? -17.430 -4.099 12.197 1.00 77.88 115 ARG A N 1
ATOM 889 C CA . ARG A 1 115 ? -18.370 -4.246 13.313 1.00 77.88 115 ARG A CA 1
ATOM 890 C C . ARG A 1 115 ? -17.611 -4.511 14.607 1.00 77.88 115 ARG A C 1
ATOM 892 O O . ARG A 1 115 ? -16.839 -5.464 14.688 1.00 77.88 115 ARG A O 1
ATOM 899 N N . TYR A 1 116 ? -17.924 -3.727 15.638 1.00 83.75 116 TYR A N 1
ATOM 900 C CA . TYR A 1 116 ? -17.364 -3.906 16.976 1.00 83.75 116 TYR A CA 1
ATOM 901 C C . TYR A 1 116 ? -17.653 -5.312 17.525 1.00 83.75 116 TYR A C 1
ATOM 903 O O . TYR A 1 116 ? -18.807 -5.658 17.804 1.00 83.75 116 TYR A O 1
ATOM 911 N N . ASP A 1 117 ? -16.605 -6.114 17.722 1.00 87.31 117 ASP A N 1
ATOM 912 C CA . ASP A 1 117 ? -16.704 -7.432 18.347 1.00 87.31 117 ASP A CA 1
ATOM 913 C C . ASP A 1 117 ? -16.496 -7.297 19.859 1.00 87.31 117 ASP A C 1
ATOM 915 O O . ASP A 1 117 ? -15.384 -7.421 20.375 1.00 87.31 117 ASP A O 1
ATOM 919 N N . ALA A 1 118 ? -17.584 -7.046 20.589 1.00 89.12 118 ALA A N 1
ATOM 920 C CA . ALA A 1 118 ? -17.535 -6.867 22.040 1.00 89.12 118 ALA A CA 1
ATOM 921 C C . ALA A 1 118 ? -16.870 -8.046 22.773 1.00 89.12 118 ALA A C 1
ATOM 923 O O . ALA A 1 118 ? -16.127 -7.841 23.731 1.00 89.12 118 ALA A O 1
ATOM 924 N N . ALA A 1 119 ? -17.063 -9.281 22.301 1.00 87.69 119 ALA A N 1
ATOM 925 C CA . ALA A 1 119 ? -16.472 -10.456 22.935 1.00 87.69 119 ALA A CA 1
ATOM 926 C C . ALA A 1 119 ? -14.938 -10.482 22.811 1.00 87.69 119 ALA A C 1
ATOM 928 O O . ALA A 1 119 ? -14.259 -10.972 23.715 1.00 87.69 119 ALA A O 1
ATOM 929 N N . LYS A 1 120 ? -14.383 -9.960 21.711 1.00 89.69 120 LYS A N 1
ATOM 930 C CA . LYS A 1 120 ? -12.930 -9.905 21.483 1.00 89.69 120 LYS A CA 1
ATOM 931 C C . LYS A 1 120 ? -12.284 -8.607 21.958 1.00 89.69 120 LYS A C 1
ATOM 933 O O . LYS A 1 120 ? -11.123 -8.618 22.368 1.00 89.69 120 LYS A O 1
ATOM 938 N N . GLU A 1 121 ? -12.998 -7.492 21.861 1.00 90.69 121 GLU A N 1
ATOM 939 C CA . GLU A 1 121 ? -12.421 -6.153 21.985 1.00 90.69 121 GLU A CA 1
ATOM 940 C C . GLU A 1 121 ? -12.689 -5.489 23.336 1.00 90.69 121 GLU A C 1
ATOM 942 O O . GLU A 1 121 ? -11.889 -4.653 23.771 1.00 90.69 121 GLU A O 1
ATOM 947 N N . THR A 1 122 ? -13.779 -5.836 24.026 1.00 91.62 122 THR A N 1
ATOM 948 C CA . THR A 1 122 ? -14.081 -5.249 25.335 1.00 91.62 122 THR A CA 1
ATOM 949 C C . THR A 1 122 ? -13.121 -5.786 26.395 1.00 91.62 122 THR A C 1
ATOM 951 O O . THR A 1 122 ? -12.917 -6.990 26.540 1.00 91.62 122 THR A O 1
ATOM 954 N N . LYS A 1 123 ? -12.530 -4.876 27.176 1.00 91.25 123 LYS A N 1
ATOM 955 C CA . LYS A 1 123 ? -11.644 -5.201 28.302 1.00 91.25 123 LYS A CA 1
ATOM 956 C C . LYS A 1 123 ? -12.233 -4.661 29.604 1.00 91.25 123 LYS A C 1
ATOM 958 O O . LYS A 1 123 ? -12.880 -3.615 29.552 1.00 91.25 123 LYS A O 1
ATOM 963 N N . PRO A 1 124 ? -11.972 -5.309 30.757 1.00 91.62 124 PRO A N 1
ATOM 964 C CA . PRO A 1 124 ? -12.461 -4.818 32.037 1.00 91.62 124 PRO A CA 1
ATOM 965 C C . PRO A 1 124 ? -11.952 -3.400 32.298 1.00 91.62 124 PRO A C 1
ATOM 967 O O . PRO A 1 124 ? -10.763 -3.107 32.104 1.00 91.62 124 PRO A O 1
ATOM 970 N N . ALA A 1 125 ? -12.831 -2.525 32.774 1.00 90.12 125 ALA A N 1
ATOM 971 C CA . ALA A 1 125 ? -12.430 -1.216 33.253 1.00 90.12 125 ALA A CA 1
ATOM 972 C C . ALA A 1 125 ? -11.515 -1.346 34.484 1.00 90.12 125 ALA A C 1
ATOM 974 O O . ALA A 1 125 ? -11.467 -2.363 35.181 1.00 90.12 125 ALA A O 1
ATOM 975 N N . LYS A 1 126 ? -10.751 -0.291 34.787 1.00 93.81 126 LYS A N 1
ATOM 976 C CA . LYS A 1 126 ? -9.827 -0.311 35.928 1.00 93.81 126 LYS A CA 1
ATOM 977 C C . LYS A 1 126 ? -10.600 -0.512 37.240 1.00 93.81 126 LYS A C 1
ATOM 979 O O . LYS A 1 126 ? -11.305 0.390 37.679 1.00 93.81 126 LYS A O 1
ATOM 984 N N . GLY A 1 127 ? -10.389 -1.657 37.890 1.00 92.31 127 GLY A N 1
ATOM 985 C CA . GLY A 1 127 ? -11.058 -2.025 39.144 1.00 92.31 127 GLY A CA 1
ATOM 986 C C . GLY A 1 127 ? -12.387 -2.766 38.965 1.00 92.31 127 GLY A C 1
ATOM 987 O O . GLY A 1 127 ? -13.009 -3.113 39.964 1.00 92.31 127 GLY A O 1
ATOM 988 N N . GLU A 1 128 ? -12.806 -3.026 37.727 1.00 93.62 128 GLU A N 1
ATOM 989 C CA . GLU A 1 128 ? -13.967 -3.857 37.418 1.00 93.62 128 GLU A CA 1
ATOM 990 C C . GLU A 1 128 ? -13.631 -5.342 37.590 1.00 93.62 128 GLU A C 1
ATOM 992 O O . GLU A 1 128 ? -12.530 -5.795 37.260 1.00 93.62 128 GLU A O 1
ATOM 997 N N . SER A 1 129 ? -14.577 -6.107 38.135 1.00 94.19 129 SER A N 1
ATOM 998 C CA . SER A 1 129 ? -14.423 -7.551 38.263 1.00 94.19 129 SER A CA 1
ATOM 999 C C . SER A 1 129 ? -14.730 -8.253 36.938 1.00 94.19 129 SER A C 1
ATOM 1001 O O . SER A 1 129 ? -15.552 -7.790 36.150 1.00 94.19 129 SER A O 1
ATOM 1003 N N . GLN A 1 130 ? -14.130 -9.423 36.710 1.00 93.44 130 GLN A N 1
ATOM 1004 C CA . GLN A 1 130 ? -14.421 -10.220 35.512 1.00 93.44 130 GLN A CA 1
ATOM 1005 C C . GLN A 1 130 ? -15.914 -10.586 35.401 1.00 93.44 130 GLN A C 1
ATOM 1007 O O . GLN A 1 130 ? -16.472 -10.585 34.309 1.00 93.44 130 GLN A O 1
ATOM 1012 N N . ALA A 1 131 ? -16.576 -10.832 36.534 1.00 94.00 131 ALA A N 1
ATOM 1013 C CA . ALA A 1 131 ? -18.001 -11.152 36.570 1.00 94.00 131 ALA A CA 1
ATOM 1014 C C . ALA A 1 131 ? -18.890 -9.974 36.135 1.00 94.00 131 ALA A C 1
ATOM 1016 O O . ALA A 1 131 ? -19.993 -10.186 35.636 1.00 94.00 131 ALA A O 1
ATOM 1017 N N . ASP A 1 132 ? -18.443 -8.733 36.334 1.00 94.62 132 ASP A N 1
ATOM 1018 C CA . ASP A 1 132 ? -19.192 -7.556 35.893 1.00 94.62 132 ASP A CA 1
ATOM 1019 C C . ASP A 1 132 ? -19.007 -7.310 34.392 1.00 94.62 132 ASP A C 1
ATOM 1021 O O . ASP A 1 132 ? -19.997 -7.048 33.706 1.00 94.62 132 ASP A O 1
ATOM 1025 N N . LEU A 1 133 ? -17.801 -7.549 33.860 1.00 93.38 133 LEU A N 1
ATOM 1026 C CA . LEU A 1 133 ? -17.573 -7.581 32.413 1.00 93.38 133 LEU A CA 1
ATOM 1027 C C . LEU A 1 133 ? -18.461 -8.633 31.726 1.00 93.38 133 LEU A C 1
ATOM 1029 O O . LEU A 1 133 ? -19.093 -8.341 30.715 1.00 93.38 133 LEU A O 1
ATOM 1033 N N . GLU A 1 134 ? -18.557 -9.845 32.278 1.00 94.25 134 GLU A N 1
ATOM 1034 C CA . GLU A 1 134 ? -19.407 -10.912 31.724 1.00 94.25 134 GLU A CA 1
ATOM 1035 C C . GLU A 1 134 ? -20.893 -10.526 31.699 1.00 94.25 134 GLU A C 1
ATOM 1037 O O . GLU A 1 134 ? -21.588 -10.779 30.712 1.00 94.25 134 GLU A O 1
ATOM 1042 N N . LYS A 1 135 ? -21.389 -9.858 32.750 1.00 94.31 135 LYS A N 1
ATOM 1043 C CA . LYS A 1 135 ? -22.761 -9.322 32.762 1.00 94.31 135 LYS A CA 1
ATOM 1044 C C . LYS A 1 135 ? -22.954 -8.249 31.698 1.00 94.31 135 LYS A C 1
ATOM 1046 O O . LYS A 1 135 ? -24.002 -8.224 31.055 1.00 94.31 135 LYS A O 1
ATOM 1051 N N . TRP A 1 136 ? -21.976 -7.362 31.524 1.00 93.12 136 TRP A N 1
ATOM 1052 C CA . TRP A 1 136 ? -22.036 -6.324 30.502 1.00 93.12 136 TRP A CA 1
ATOM 1053 C C . TRP A 1 136 ? -22.065 -6.932 29.096 1.00 93.12 136 TRP A C 1
ATOM 1055 O O . TRP A 1 136 ? -22.942 -6.576 28.314 1.00 93.12 136 TRP A O 1
ATOM 1065 N N . LEU A 1 137 ? -21.203 -7.914 28.811 1.00 93.94 137 LEU A N 1
ATOM 1066 C CA . LEU A 1 137 ? -21.183 -8.634 27.532 1.00 93.94 137 LEU A CA 1
ATOM 1067 C C . LEU A 1 137 ? -22.517 -9.339 27.255 1.00 93.94 137 LEU A C 1
ATOM 1069 O O . LEU A 1 137 ? -23.054 -9.228 26.156 1.00 93.94 137 LEU A O 1
ATOM 1073 N N . SER A 1 138 ? -23.098 -9.989 28.268 1.00 93.62 138 SER A N 1
ATOM 1074 C CA . SER A 1 138 ? -24.420 -10.618 28.155 1.00 93.62 138 SER A CA 1
ATOM 1075 C C . SER A 1 138 ? -25.544 -9.606 27.900 1.00 93.62 138 SER A C 1
ATOM 1077 O O . SER A 1 138 ? -26.519 -9.918 27.216 1.00 93.62 138 SER A O 1
ATOM 1079 N N . CYS A 1 139 ? -25.431 -8.391 28.441 1.00 92.62 139 CYS A N 1
ATOM 1080 C CA . CYS A 1 139 ? -26.359 -7.307 28.138 1.00 92.62 139 CYS A CA 1
ATOM 1081 C C . CYS A 1 139 ? -26.189 -6.831 26.688 1.00 92.62 139 CYS A C 1
ATOM 1083 O O . CYS A 1 139 ? -27.173 -6.762 25.956 1.00 92.62 139 CYS A O 1
ATOM 1085 N N . TRP A 1 140 ? -24.946 -6.566 26.273 1.00 90.12 140 TRP A N 1
ATOM 1086 C CA . TRP A 1 140 ? -24.591 -6.078 24.940 1.00 90.12 140 TRP A CA 1
ATOM 1087 C C . TRP A 1 140 ? -25.075 -7.006 23.823 1.00 90.12 140 TRP A C 1
ATOM 1089 O O . TRP A 1 140 ? -25.690 -6.540 22.869 1.00 90.12 140 TRP A O 1
ATOM 1099 N N . GLU A 1 141 ? -24.875 -8.320 23.966 1.00 89.25 141 GLU A N 1
ATOM 1100 C CA . GLU A 1 141 ? -25.316 -9.329 22.987 1.00 89.25 141 GLU A CA 1
ATOM 1101 C C . GLU A 1 141 ? -26.829 -9.274 22.713 1.00 89.25 141 GLU A C 1
ATOM 1103 O O . GLU A 1 141 ? -27.289 -9.611 21.625 1.00 89.25 141 GLU A O 1
ATOM 1108 N N . ARG A 1 142 ? -27.614 -8.822 23.694 1.00 89.12 142 ARG A N 1
ATOM 1109 C CA . ARG A 1 142 ? -29.076 -8.749 23.612 1.00 89.12 142 ARG A CA 1
ATOM 1110 C C . ARG A 1 142 ? -29.587 -7.391 23.132 1.00 89.12 142 ARG A C 1
ATOM 1112 O O . ARG A 1 142 ? -30.802 -7.214 23.055 1.00 89.12 142 ARG A O 1
ATOM 1119 N N . MET A 1 143 ? -28.705 -6.425 22.874 1.00 86.81 143 MET A N 1
ATOM 1120 C CA . MET A 1 143 ? -29.104 -5.096 22.420 1.00 86.81 143 MET A CA 1
ATOM 1121 C C . MET A 1 143 ? -29.445 -5.111 20.928 1.00 86.81 143 MET A C 1
ATOM 1123 O O . MET A 1 143 ? -28.618 -5.445 20.083 1.00 86.81 143 MET A O 1
ATOM 1127 N N . GLU A 1 144 ? -30.658 -4.676 20.594 1.00 83.81 144 GLU A N 1
ATOM 1128 C CA . GLU A 1 144 ? -31.084 -4.447 19.213 1.00 83.81 144 GLU A CA 1
ATOM 1129 C C . GLU A 1 144 ? -30.645 -3.045 18.775 1.00 83.81 144 GLU A C 1
ATOM 1131 O O . GLU A 1 144 ? -31.342 -2.052 18.975 1.00 83.81 144 GLU A O 1
ATOM 1136 N N . LEU A 1 145 ? -29.431 -2.954 18.225 1.00 79.12 145 LEU A N 1
ATOM 1137 C CA . LEU A 1 145 ? -28.827 -1.680 17.812 1.00 79.12 145 LEU A CA 1
ATOM 1138 C C . LEU A 1 145 ? -29.244 -1.243 16.397 1.00 79.12 145 LEU A C 1
ATOM 1140 O O . LEU A 1 145 ? -29.096 -0.075 16.050 1.00 79.12 145 LEU A O 1
ATOM 1144 N N . MET A 1 146 ? -29.811 -2.158 15.605 1.00 75.88 146 MET A N 1
ATOM 1145 C CA . MET A 1 146 ? -30.140 -1.931 14.190 1.00 75.88 146 MET A CA 1
ATOM 1146 C C . MET A 1 146 ? -31.200 -0.843 13.969 1.00 75.88 146 MET A C 1
ATOM 1148 O O . MET A 1 146 ? -31.232 -0.228 12.906 1.00 75.88 146 MET A O 1
ATOM 1152 N N . ASP A 1 147 ? -32.040 -0.583 14.973 1.00 76.69 147 ASP A N 1
ATOM 1153 C CA . ASP A 1 147 ? -33.107 0.421 14.906 1.00 76.69 147 ASP A CA 1
ATOM 1154 C C . ASP A 1 147 ? -32.656 1.816 15.384 1.00 76.69 147 ASP A C 1
ATOM 1156 O O . ASP A 1 147 ? -33.455 2.757 15.449 1.00 76.69 147 ASP A O 1
ATOM 1160 N N . ILE A 1 148 ? -31.374 1.986 15.726 1.00 80.75 148 ILE A N 1
ATOM 1161 C CA . ILE A 1 148 ? -30.829 3.276 16.152 1.00 80.75 148 ILE A CA 1
ATOM 1162 C C . ILE A 1 148 ? -30.722 4.219 14.945 1.00 80.75 148 ILE A C 1
ATOM 1164 O O . ILE A 1 148 ? -30.252 3.864 13.865 1.00 80.75 148 ILE A O 1
ATOM 1168 N N . HIS A 1 149 ? -31.146 5.471 15.129 1.00 75.88 149 HIS A N 1
ATOM 1169 C CA . HIS A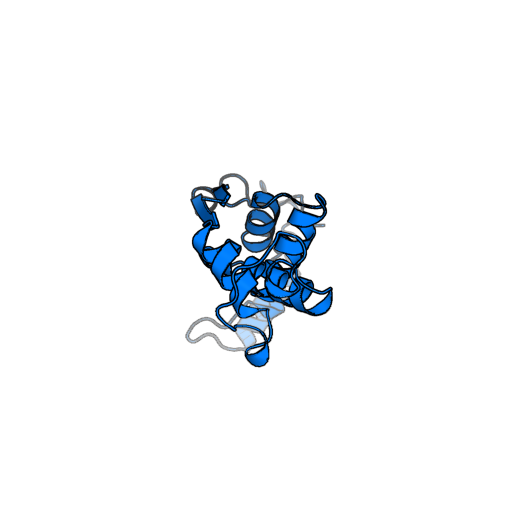 1 149 ? -31.003 6.497 14.099 1.00 75.88 149 HIS A CA 1
ATOM 1170 C C . HIS A 1 149 ? -29.523 6.684 13.722 1.00 75.88 149 HIS A C 1
ATOM 1172 O O . HIS A 1 149 ? -28.696 6.927 14.598 1.00 75.88 149 HIS A O 1
ATOM 1178 N N . LEU A 1 150 ? -29.221 6.613 12.418 1.00 69.69 150 LEU A N 1
ATOM 1179 C CA . LEU A 1 150 ? -27.863 6.611 11.849 1.00 69.69 150 LEU A CA 1
ATOM 1180 C C . LEU A 1 150 ? -27.032 5.353 12.156 1.00 69.69 150 LEU A C 1
ATOM 1182 O O . LEU A 1 150 ? -25.815 5.389 11.978 1.00 69.69 150 LEU A O 1
ATOM 1186 N N . TRP A 1 151 ? -27.657 4.242 12.566 1.00 69.44 151 TRP A N 1
ATOM 1187 C CA . TRP A 1 151 ? -26.946 2.967 12.635 1.00 69.44 151 TRP A CA 1
ATOM 1188 C C . TRP A 1 151 ? -26.435 2.569 11.236 1.00 69.44 151 TRP A C 1
ATOM 1190 O O . TRP A 1 151 ? -27.193 2.682 10.262 1.00 69.44 151 TRP A O 1
ATOM 1200 N N . PRO A 1 152 ? -25.166 2.141 11.100 1.00 65.50 152 PRO A N 1
ATOM 1201 C CA . PRO A 1 152 ? -24.590 1.716 9.828 1.00 65.50 152 PRO A CA 1
ATOM 1202 C C . PRO A 1 152 ? -25.450 0.656 9.129 1.00 65.50 152 PRO A C 1
ATOM 1204 O O . PRO A 1 152 ? -25.622 -0.454 9.619 1.00 65.50 152 PRO A O 1
ATOM 1207 N N . THR A 1 153 ? -25.995 0.985 7.957 1.00 60.44 153 THR A N 1
ATOM 1208 C CA . THR A 1 153 ? -26.850 0.059 7.182 1.00 60.44 153 THR A CA 1
ATOM 1209 C C . THR A 1 153 ? -26.053 -0.913 6.309 1.00 60.44 153 THR A C 1
ATOM 1211 O O . THR A 1 153 ? -26.629 -1.833 5.727 1.00 60.44 153 THR A O 1
ATOM 1214 N N . TRP A 1 154 ? -24.735 -0.715 6.203 1.00 57.38 154 TRP A N 1
ATOM 1215 C CA . TRP A 1 154 ? -23.810 -1.613 5.506 1.00 57.38 154 TRP A CA 1
ATOM 1216 C C . TRP A 1 154 ? -23.345 -2.796 6.371 1.00 57.38 154 TRP A C 1
ATOM 1218 O O . TRP A 1 154 ? -22.761 -3.734 5.835 1.00 57.38 154 TRP A O 1
ATOM 1228 N N . GLU A 1 155 ? -23.655 -2.800 7.671 1.00 50.75 155 GLU A N 1
ATOM 1229 C CA . GLU A 1 155 ? -23.572 -3.993 8.516 1.00 50.75 155 GLU A CA 1
ATOM 1230 C C . GLU A 1 155 ? -24.733 -4.944 8.159 1.00 50.75 155 GLU A C 1
ATOM 1232 O O . GLU A 1 155 ? -25.877 -4.726 8.564 1.00 50.75 155 GLU A O 1
ATOM 1237 N N . LYS A 1 156 ? -24.454 -5.991 7.373 1.00 51.59 156 LYS A N 1
ATOM 1238 C CA . LYS A 1 156 ? -25.329 -7.167 7.230 1.00 51.59 156 LYS A CA 1
ATOM 1239 C C . LYS A 1 156 ? -24.768 -8.348 8.002 1.00 51.59 156 LYS A C 1
ATOM 1241 O O . LYS A 1 156 ? -23.537 -8.548 7.939 1.00 51.59 156 LYS A O 1
#

Secondary structure (DSSP, 8-state):
--EEEEEE--BSSTT-GGGGPEEEEEE-HHHHHHHHHHTS-TTT-------TTSGGG---HHHHHHHHHHHHHHHHTT-TTS-HHHHHHHHHHHHHTSS-HHHHHHHHH-B------HHHH----TT--HHHHHHHHHHHHT---TTSTT--TT--

Sequence (156 aa):
LVGIWECFRESDITGDPACKTQYKWRLSLPQVKMAFMDSQPTEQVGAAQSDGTDSMAVLDFEEFLETCARLGIDKYRAVKEVAPAQAVQGFLQNLLGEKSPDEVVIEATYIHADRYDAAKETKPAKGESQADLEKWLSCWERMELMDIHLWPTWEK